Protein AF-A0A0R3WF75-F1 (afdb_monomer_lite)

Sequence (152 aa):
MFHTPTVNVIAASGMLSTHPPTPIRRVEDGRVLSPTCTRQRIESRRVKKQMMERVRRARISDKIAQLHGLALSMVGVDAEASVRTEKVEMLGFCHEVLSSLHSLLVERPDMMERLKACHRGGSVTSAVCRNITCDSPTTSRSGCRESGVYVP

Radius of gyration: 33.99 Å; chains: 1; bounding box: 72×71×68 Å

Structure (mmCIF, N/CA/C/O backbone):
data_AF-A0A0R3WF75-F1
#
_entry.id   AF-A0A0R3WF75-F1
#
loop_
_atom_site.group_PDB
_atom_site.id
_atom_site.type_symbol
_atom_site.label_atom_id
_atom_site.label_alt_id
_atom_site.label_comp_id
_atom_site.label_asym_id
_atom_site.label_entity_id
_atom_site.label_seq_id
_atom_site.pdbx_PDB_ins_code
_atom_site.Cartn_x
_atom_site.Cartn_y
_atom_site.Cartn_z
_atom_site.occupancy
_atom_site.B_iso_or_equiv
_atom_site.auth_seq_id
_atom_site.auth_comp_id
_atom_site.auth_asym_id
_atom_site.auth_atom_id
_atom_site.pdbx_PDB_model_num
ATOM 1 N N . MET A 1 1 ? 3.887 51.838 -35.778 1.00 47.31 1 MET A N 1
ATOM 2 C CA . MET A 1 1 ? 5.032 52.766 -35.700 1.00 47.31 1 MET A CA 1
ATOM 3 C C . MET A 1 1 ? 5.367 52.971 -34.237 1.00 47.31 1 MET A C 1
ATOM 5 O O . MET A 1 1 ? 4.642 53.728 -33.630 1.00 47.31 1 MET A O 1
ATOM 9 N N . PHE A 1 2 ? 6.368 52.281 -33.680 1.00 38.97 2 PHE A N 1
ATOM 10 C CA . PHE A 1 2 ? 7.096 52.671 -32.458 1.00 38.97 2 PHE A CA 1
ATOM 11 C C . PHE A 1 2 ? 8.442 51.929 -32.432 1.00 38.97 2 PHE A C 1
ATOM 13 O O . PHE A 1 2 ? 8.577 50.851 -33.007 1.00 38.97 2 PHE A O 1
ATOM 20 N N . HIS A 1 3 ? 9.437 52.605 -31.871 1.00 37.06 3 HIS A N 1
ATOM 21 C CA . HIS A 1 3 ? 10.844 52.590 -32.257 1.00 37.06 3 HIS A CA 1
ATOM 22 C C . HIS A 1 3 ? 11.686 51.449 -31.666 1.00 37.06 3 HIS A C 1
ATOM 24 O O . HIS A 1 3 ? 11.580 51.134 -30.485 1.00 37.06 3 HIS A O 1
ATOM 30 N N . THR A 1 4 ? 12.615 50.916 -32.465 1.00 47.66 4 THR A N 1
ATOM 31 C CA . THR A 1 4 ? 13.797 50.185 -31.982 1.00 47.66 4 THR A CA 1
ATOM 32 C C . THR A 1 4 ? 14.937 51.176 -31.729 1.00 47.66 4 THR A C 1
ATOM 34 O O . THR A 1 4 ? 15.243 51.957 -32.634 1.00 47.66 4 THR A O 1
ATOM 37 N N . PRO A 1 5 ? 15.607 51.166 -30.565 1.00 48.56 5 PRO A N 1
ATOM 38 C CA . PRO A 1 5 ? 16.817 51.953 -30.386 1.00 48.56 5 PRO A CA 1
ATOM 39 C C . PRO A 1 5 ? 18.012 51.245 -31.037 1.00 48.56 5 PRO A C 1
ATOM 41 O O . PRO A 1 5 ? 18.435 50.167 -30.622 1.00 48.56 5 PRO A O 1
ATOM 44 N N . THR A 1 6 ? 18.551 51.883 -32.072 1.00 45.75 6 THR A N 1
ATOM 45 C CA . THR A 1 6 ? 19.849 51.585 -32.678 1.00 45.75 6 THR A CA 1
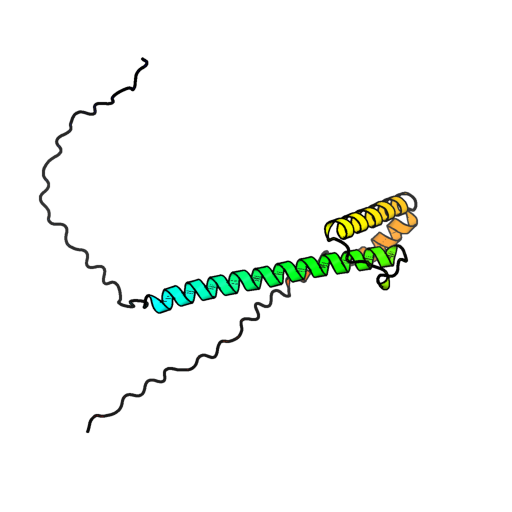ATOM 46 C C . THR A 1 6 ? 20.949 52.051 -31.728 1.00 45.75 6 THR A C 1
ATOM 48 O O . THR A 1 6 ? 21.035 53.240 -31.425 1.00 45.75 6 THR A O 1
ATOM 51 N N . VAL A 1 7 ? 21.810 51.141 -31.270 1.00 43.12 7 VAL A N 1
ATOM 52 C CA . VAL A 1 7 ? 23.030 51.510 -30.541 1.00 43.12 7 VAL A CA 1
ATOM 53 C C . VAL A 1 7 ? 24.195 51.472 -31.524 1.00 43.12 7 VAL A C 1
ATOM 55 O O . VAL A 1 7 ? 24.683 50.405 -31.887 1.00 43.12 7 VAL A O 1
ATOM 58 N N . ASN A 1 8 ? 24.623 52.654 -31.965 1.00 42.78 8 ASN A N 1
ATOM 59 C CA . ASN A 1 8 ? 25.901 52.846 -32.640 1.00 42.78 8 ASN A CA 1
ATOM 60 C C . ASN A 1 8 ? 27.009 52.890 -31.584 1.00 42.78 8 ASN A C 1
ATOM 62 O O . ASN A 1 8 ? 27.003 53.771 -30.727 1.00 42.78 8 ASN A O 1
ATOM 66 N N . VAL A 1 9 ? 27.988 51.993 -31.686 1.00 40.84 9 VAL A N 1
ATOM 67 C CA . VAL A 1 9 ? 29.268 52.134 -30.984 1.00 40.84 9 VAL A CA 1
ATOM 68 C C . VAL A 1 9 ? 30.333 52.429 -32.031 1.00 40.84 9 VAL A C 1
ATOM 70 O O . VAL A 1 9 ? 30.657 51.583 -32.862 1.00 40.84 9 VAL A O 1
ATOM 73 N N . ILE A 1 10 ? 30.840 53.661 -32.007 1.00 39.66 10 ILE A N 1
ATOM 74 C CA . ILE A 1 10 ? 31.959 54.118 -32.829 1.00 39.66 10 ILE A CA 1
ATOM 75 C C . ILE A 1 10 ? 33.260 53.950 -32.034 1.00 39.66 10 ILE A C 1
ATOM 77 O O . ILE A 1 10 ? 33.393 54.473 -30.935 1.00 39.66 10 ILE A O 1
ATOM 81 N N . ALA A 1 11 ? 34.178 53.222 -32.673 1.00 42.06 11 ALA A N 1
ATOM 82 C CA . ALA A 1 11 ? 35.642 53.268 -32.659 1.00 42.06 11 ALA A CA 1
ATOM 83 C C . ALA A 1 11 ? 36.429 53.339 -31.336 1.00 42.06 11 ALA A C 1
ATOM 85 O O . ALA A 1 11 ? 36.402 54.324 -30.607 1.00 42.06 11 ALA A O 1
ATOM 86 N N . ALA A 1 12 ? 37.363 52.395 -31.201 1.00 38.00 12 ALA A N 1
ATOM 87 C CA . ALA A 1 12 ? 38.724 52.728 -30.795 1.00 38.00 12 ALA A CA 1
ATOM 88 C C . ALA A 1 12 ? 39.708 51.841 -31.569 1.00 38.00 12 ALA A C 1
ATOM 90 O O . ALA A 1 12 ? 39.777 50.629 -31.370 1.00 38.00 12 ALA A O 1
ATOM 91 N N . SER A 1 13 ? 40.452 52.463 -32.483 1.00 50.44 13 SER A N 1
ATOM 92 C CA . SER A 1 13 ? 41.642 51.885 -33.099 1.00 50.44 13 SER A CA 1
ATOM 93 C C . SER A 1 13 ? 42.670 51.589 -32.008 1.00 50.44 13 SER A C 1
ATOM 95 O O . SER A 1 13 ? 43.203 52.506 -31.389 1.00 50.44 13 SER A O 1
ATOM 97 N N . GLY A 1 14 ? 42.945 50.308 -31.777 1.00 40.22 14 GLY A N 1
ATOM 98 C CA . GLY A 1 14 ? 43.985 49.826 -30.874 1.00 40.22 14 GLY A CA 1
ATOM 99 C C . GLY A 1 14 ? 45.003 48.997 -31.646 1.00 40.22 14 GLY A C 1
ATOM 100 O O . GLY A 1 14 ? 44.763 47.830 -31.916 1.00 40.22 14 GLY A O 1
ATOM 101 N N . MET A 1 15 ? 46.086 49.664 -32.042 1.00 44.44 15 MET A N 1
ATOM 102 C CA . MET A 1 15 ? 47.439 49.181 -32.358 1.00 44.44 15 MET A CA 1
ATOM 103 C C . MET A 1 15 ? 47.632 47.715 -32.801 1.00 44.44 15 MET A C 1
ATOM 105 O O . MET A 1 15 ? 47.474 46.771 -32.030 1.00 44.44 15 MET A O 1
ATOM 109 N N . LEU A 1 16 ? 48.142 47.564 -34.032 1.00 48.28 16 LEU A N 1
ATOM 110 C CA . LEU A 1 16 ? 48.875 46.388 -34.508 1.00 48.28 16 LEU A CA 1
ATOM 111 C C . LEU A 1 16 ? 49.921 45.947 -33.467 1.00 48.28 16 LEU A C 1
ATOM 113 O O . LEU A 1 16 ? 50.858 46.690 -33.182 1.00 48.28 16 LEU A O 1
ATOM 117 N N . SER A 1 17 ? 49.801 44.715 -32.970 1.00 43.19 17 SER A N 1
ATOM 118 C CA . SER A 1 17 ? 50.884 44.006 -32.285 1.00 43.19 17 SER A CA 1
ATOM 119 C C . SER A 1 17 ? 51.208 42.735 -33.064 1.00 43.19 17 SER A C 1
ATOM 121 O O . SER A 1 17 ? 50.478 41.745 -33.045 1.00 43.19 17 SER A O 1
ATOM 123 N N . THR A 1 18 ? 52.295 42.813 -33.824 1.00 51.34 18 THR A N 1
ATOM 124 C CA . THR A 1 18 ? 52.915 41.720 -34.572 1.00 51.34 18 THR A CA 1
ATOM 125 C C . THR A 1 18 ? 53.701 40.820 -33.623 1.00 51.34 18 THR A C 1
ATOM 127 O O . THR A 1 18 ? 54.889 41.039 -33.403 1.00 51.34 18 THR A O 1
ATOM 130 N N . HIS A 1 19 ? 53.067 39.763 -33.116 1.00 49.66 19 HIS A N 1
ATOM 131 C CA . HIS A 1 19 ? 53.777 38.576 -32.637 1.00 49.66 19 HIS A CA 1
ATOM 132 C C . HIS A 1 19 ? 53.088 37.314 -33.174 1.00 49.66 19 HIS A C 1
ATOM 134 O O . HIS A 1 19 ? 51.870 37.184 -33.034 1.00 49.66 19 HIS A O 1
ATOM 140 N N . PRO A 1 20 ? 53.824 36.382 -33.807 1.00 50.91 20 PRO A N 1
ATOM 141 C CA . PRO A 1 20 ? 53.247 35.111 -34.220 1.00 50.91 20 PRO A CA 1
ATOM 142 C C . PRO A 1 20 ? 52.846 34.315 -32.968 1.00 50.91 20 PRO A C 1
ATOM 144 O O . PRO A 1 20 ? 53.664 34.184 -32.052 1.00 50.91 20 PRO A O 1
ATOM 147 N N . PRO A 1 21 ? 51.623 33.761 -32.891 1.00 46.75 21 PRO A N 1
ATOM 148 C CA . PRO A 1 21 ? 51.285 32.844 -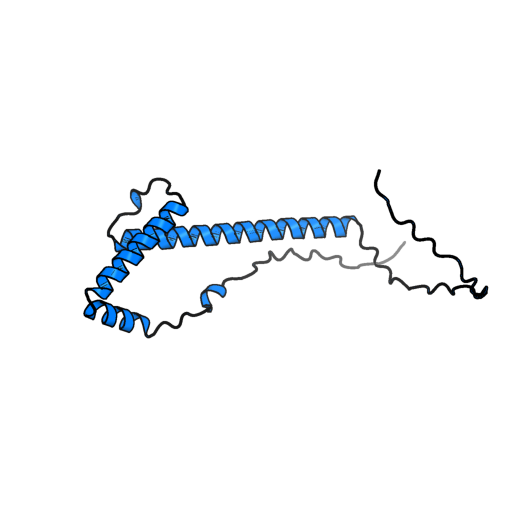31.820 1.00 46.75 21 PRO A CA 1
ATOM 149 C C . PRO A 1 21 ? 52.086 31.561 -32.029 1.00 46.75 21 PRO A C 1
ATOM 151 O O . PRO A 1 21 ? 51.887 30.823 -32.995 1.00 46.75 21 PRO A O 1
ATOM 154 N N . THR A 1 22 ? 53.015 31.300 -31.116 1.00 52.09 22 THR A N 1
ATOM 155 C CA . THR A 1 22 ? 53.687 30.012 -30.987 1.00 52.09 22 THR A CA 1
ATOM 156 C C . THR A 1 22 ? 52.606 28.933 -30.884 1.00 52.09 22 THR A C 1
ATOM 158 O O . THR A 1 22 ? 51.777 29.004 -29.970 1.00 52.09 22 THR A O 1
ATOM 161 N N . PRO A 1 23 ? 52.556 27.933 -31.781 1.00 44.06 23 PRO A N 1
ATOM 162 C CA . PRO A 1 23 ? 51.618 26.842 -31.618 1.00 44.06 23 PRO A CA 1
ATOM 163 C C . PRO A 1 23 ? 52.086 26.045 -30.406 1.00 44.06 23 PRO A C 1
ATOM 165 O O . PRO A 1 23 ? 53.072 25.308 -30.462 1.00 44.06 23 PRO A O 1
ATOM 168 N N . ILE A 1 24 ? 51.388 26.216 -29.284 1.00 46.81 24 ILE A N 1
ATOM 169 C CA . ILE A 1 24 ? 51.491 25.315 -28.144 1.00 46.81 24 ILE A CA 1
ATOM 170 C C . ILE A 1 24 ? 51.038 23.954 -28.668 1.00 46.81 24 ILE A C 1
ATOM 172 O O . ILE A 1 24 ? 49.843 23.670 -28.765 1.00 46.81 24 ILE A O 1
ATOM 176 N N . ARG A 1 25 ? 52.003 23.116 -29.056 1.00 43.78 25 ARG A N 1
ATOM 177 C CA . ARG A 1 25 ? 51.776 21.697 -29.304 1.00 43.78 25 ARG A CA 1
ATOM 178 C C . ARG A 1 25 ? 51.399 21.100 -27.958 1.00 43.78 25 ARG A C 1
ATOM 180 O O . ARG A 1 25 ? 52.260 20.704 -27.178 1.00 43.78 25 ARG A O 1
ATOM 187 N N . ARG A 1 26 ? 50.096 21.066 -27.668 1.00 44.69 26 ARG A N 1
ATOM 188 C CA . ARG A 1 26 ? 49.568 20.092 -26.722 1.00 44.69 26 ARG A CA 1
ATOM 189 C C . ARG A 1 26 ? 49.923 18.739 -27.314 1.00 44.69 26 ARG A C 1
ATOM 191 O O . ARG A 1 26 ? 49.382 18.346 -28.343 1.00 44.69 26 ARG A O 1
ATOM 198 N N . VAL A 1 27 ? 50.900 18.082 -26.703 1.00 44.44 27 VAL A N 1
ATOM 199 C CA . VAL A 1 27 ? 51.100 16.649 -26.864 1.00 44.44 27 VAL A CA 1
ATOM 200 C C . VAL A 1 27 ? 49.844 16.019 -26.272 1.00 44.44 27 VAL A C 1
ATOM 202 O O . VAL A 1 27 ? 49.742 15.806 -25.067 1.00 44.44 27 VAL A O 1
ATOM 205 N N . GLU A 1 28 ? 48.824 15.853 -27.112 1.00 46.09 28 GLU A N 1
ATOM 206 C CA . GLU A 1 28 ? 47.733 14.936 -26.833 1.00 46.09 28 GLU A CA 1
ATOM 207 C C . GLU A 1 28 ? 48.348 13.546 -26.889 1.00 46.09 28 GLU A C 1
ATOM 209 O O . GLU A 1 28 ? 48.611 12.998 -27.960 1.00 46.09 28 GLU A O 1
ATOM 214 N N . ASP A 1 29 ? 48.672 13.040 -25.703 1.00 48.31 29 ASP A N 1
ATOM 215 C CA . ASP A 1 29 ? 49.116 11.678 -25.483 1.00 48.31 29 ASP A CA 1
ATOM 216 C C . ASP A 1 29 ? 48.087 10.737 -26.124 1.00 48.31 29 ASP A C 1
ATOM 218 O O . ASP A 1 29 ? 46.919 10.644 -25.723 1.00 48.31 29 ASP A O 1
ATOM 222 N N . GLY A 1 30 ? 48.512 10.160 -27.245 1.00 54.97 30 GLY A N 1
ATOM 223 C CA . GLY A 1 30 ? 47.675 9.504 -28.225 1.00 54.97 30 GLY A CA 1
ATOM 224 C C . GLY A 1 30 ? 47.077 8.227 -27.668 1.00 54.97 30 GLY A C 1
ATOM 225 O O . GLY A 1 30 ? 47.635 7.142 -27.798 1.00 54.97 30 GLY A O 1
ATOM 226 N N . ARG A 1 31 ? 45.860 8.330 -27.144 1.00 52.94 31 ARG A N 1
ATOM 227 C CA . ARG A 1 31 ? 44.926 7.209 -27.133 1.00 52.94 31 ARG A CA 1
ATOM 228 C C . ARG A 1 31 ? 43.641 7.669 -27.797 1.00 52.94 31 ARG A C 1
ATOM 230 O O . ARG A 1 31 ? 42.674 8.028 -27.131 1.00 52.94 31 ARG A O 1
ATOM 237 N N . VAL A 1 32 ? 43.652 7.665 -29.132 1.00 56.19 32 VAL A N 1
ATOM 238 C CA . VAL A 1 32 ? 42.447 7.807 -29.956 1.00 56.19 32 VAL A CA 1
ATOM 239 C C . VAL A 1 32 ? 41.516 6.659 -29.571 1.00 56.19 32 VAL A C 1
ATOM 241 O O . VAL A 1 32 ? 41.642 5.532 -30.046 1.00 56.19 32 VAL A O 1
ATOM 244 N N . LEU A 1 33 ? 40.624 6.911 -28.614 1.00 58.38 33 LEU A N 1
ATOM 245 C CA . LEU A 1 33 ? 39.568 5.979 -28.259 1.00 58.38 33 LEU A CA 1
ATOM 246 C C . LEU A 1 33 ? 38.707 5.825 -29.510 1.00 58.38 33 LEU A C 1
ATOM 248 O O . LEU A 1 33 ? 38.021 6.766 -29.904 1.00 58.38 33 LEU A O 1
ATOM 252 N N . SER A 1 34 ? 38.782 4.652 -30.145 1.00 60.12 34 SER A N 1
ATOM 253 C CA . SER A 1 34 ? 37.982 4.327 -31.324 1.00 60.12 34 SER A CA 1
ATOM 254 C C . SER A 1 34 ? 36.526 4.788 -31.127 1.00 60.12 34 SER A C 1
ATOM 256 O O . SER A 1 34 ? 35.946 4.502 -30.070 1.00 60.12 34 SER A O 1
ATOM 258 N N . PRO A 1 35 ? 35.888 5.430 -32.125 1.00 61.78 35 PRO A N 1
ATOM 259 C CA . PRO A 1 35 ? 34.471 5.797 -32.074 1.00 61.78 35 PRO A CA 1
ATOM 260 C C . PRO A 1 35 ? 33.559 4.624 -31.677 1.00 61.78 35 PRO A C 1
ATOM 262 O O . PRO A 1 35 ? 32.531 4.815 -31.020 1.00 61.78 35 PRO A O 1
ATOM 265 N N . THR A 1 36 ? 33.966 3.392 -32.006 1.00 62.91 36 THR A N 1
ATOM 266 C CA . THR A 1 36 ? 33.257 2.163 -31.626 1.00 62.91 36 THR A CA 1
ATOM 267 C C . THR A 1 36 ? 33.297 1.901 -30.116 1.00 62.91 36 THR A C 1
ATOM 269 O O . THR A 1 36 ? 32.276 1.526 -29.540 1.00 62.91 36 THR A O 1
ATOM 272 N N . CYS A 1 37 ? 34.415 2.199 -29.445 1.00 72.62 37 CYS A N 1
ATOM 273 C CA . CYS A 1 37 ? 34.569 2.094 -27.990 1.00 72.62 37 CYS A CA 1
ATOM 274 C C . CYS A 1 37 ? 33.684 3.117 -27.258 1.00 72.62 37 CYS A C 1
ATOM 276 O O . CYS A 1 37 ? 33.046 2.798 -26.252 1.00 72.62 37 CYS A O 1
ATOM 278 N N . THR A 1 38 ? 33.566 4.336 -27.791 1.00 82.81 38 THR A N 1
ATOM 279 C CA . THR A 1 38 ? 32.706 5.380 -27.212 1.00 82.81 38 THR A CA 1
ATOM 280 C C . THR A 1 38 ? 31.222 5.047 -27.373 1.00 82.81 38 THR A C 1
ATOM 282 O O . THR A 1 38 ? 30.473 5.110 -26.396 1.00 82.81 38 THR A O 1
ATOM 285 N N . ARG A 1 39 ? 30.791 4.613 -28.566 1.00 89.00 39 ARG A N 1
ATOM 286 C CA . ARG A 1 39 ? 29.398 4.206 -28.818 1.00 89.00 39 ARG A CA 1
ATOM 287 C C . ARG A 1 39 ? 28.982 3.025 -27.940 1.00 89.00 39 ARG A C 1
ATOM 289 O O . ARG A 1 39 ? 27.911 3.065 -27.338 1.00 89.00 39 ARG A O 1
ATOM 296 N N . GLN A 1 40 ? 29.848 2.020 -27.799 1.00 90.75 40 GLN A N 1
ATOM 297 C CA . GLN A 1 40 ? 29.596 0.869 -26.931 1.00 90.75 40 GLN A CA 1
ATOM 298 C C . GLN A 1 40 ? 29.463 1.286 -25.459 1.00 90.75 40 GLN A C 1
ATOM 300 O O . GLN A 1 40 ? 28.551 0.838 -24.772 1.00 90.75 40 GLN A O 1
ATOM 305 N N . ARG A 1 41 ? 30.312 2.201 -24.968 1.00 90.25 41 ARG A N 1
ATOM 306 C CA . ARG A 1 41 ? 30.207 2.731 -23.596 1.00 90.25 41 ARG A CA 1
ATOM 307 C C . ARG A 1 41 ? 28.895 3.477 -23.353 1.00 90.25 41 ARG A C 1
ATOM 309 O O . ARG A 1 41 ? 28.321 3.339 -22.272 1.00 90.25 41 ARG A O 1
ATOM 316 N N . ILE A 1 42 ? 28.430 4.264 -24.322 1.00 93.06 42 ILE A N 1
ATOM 317 C CA . ILE A 1 42 ? 27.157 4.993 -24.224 1.00 93.06 42 ILE A CA 1
ATOM 318 C C . ILE A 1 42 ? 25.985 4.008 -24.153 1.00 93.06 42 ILE A C 1
ATOM 320 O O . ILE A 1 42 ? 25.145 4.134 -23.260 1.00 93.06 42 ILE A O 1
ATOM 324 N N . GLU A 1 43 ? 25.961 2.995 -25.020 1.00 94.56 43 GLU A N 1
ATOM 325 C CA . GLU A 1 43 ? 24.886 1.999 -25.021 1.00 94.56 43 GLU A CA 1
ATOM 326 C C . GLU A 1 43 ? 24.894 1.156 -23.738 1.00 94.56 43 GLU A C 1
ATOM 328 O O . GLU A 1 43 ? 23.863 1.009 -23.085 1.00 94.56 43 GLU A O 1
ATOM 333 N N . SER A 1 44 ? 26.068 0.721 -23.267 1.00 93.06 44 SER A N 1
ATOM 334 C CA . SER A 1 44 ? 26.191 0.012 -21.986 1.00 93.06 44 SER A CA 1
ATOM 335 C C . SER A 1 44 ? 25.677 0.843 -20.805 1.00 93.06 44 SER A C 1
ATOM 337 O O . SER A 1 44 ? 25.006 0.319 -19.912 1.00 93.06 44 SER A O 1
ATOM 339 N N . ARG A 1 45 ? 25.936 2.159 -20.794 1.00 95.31 45 ARG A N 1
ATOM 340 C CA . ARG A 1 45 ? 25.383 3.069 -19.775 1.00 95.31 45 ARG A CA 1
ATOM 341 C C . ARG A 1 45 ? 23.862 3.170 -19.876 1.00 95.31 45 ARG A C 1
ATOM 343 O O . ARG A 1 45 ? 23.192 3.156 -18.842 1.00 95.31 45 ARG A O 1
ATOM 350 N N . ARG A 1 46 ? 23.314 3.250 -21.092 1.00 96.56 46 ARG A N 1
ATOM 351 C CA . ARG A 1 46 ? 21.866 3.299 -21.334 1.00 96.56 46 ARG A CA 1
ATOM 352 C C . ARG A 1 46 ? 21.177 2.035 -20.824 1.00 96.56 46 ARG A C 1
ATOM 354 O O . ARG A 1 46 ? 20.217 2.145 -20.061 1.00 96.56 46 ARG A O 1
ATOM 361 N N . VAL A 1 47 ? 21.695 0.860 -21.179 1.00 96.56 47 VAL A N 1
ATOM 362 C CA . VAL A 1 47 ? 21.162 -0.438 -20.741 1.00 96.56 47 VAL A CA 1
ATOM 363 C C . VAL A 1 47 ? 21.222 -0.562 -19.219 1.00 96.56 47 VAL A C 1
ATOM 365 O O . VAL A 1 47 ? 20.210 -0.878 -18.592 1.00 96.56 47 VAL A O 1
ATOM 368 N N . LYS A 1 48 ? 22.361 -0.222 -18.594 1.00 96.19 48 LYS A N 1
ATOM 369 C CA . LYS A 1 48 ? 22.489 -0.231 -17.127 1.00 96.19 48 LYS A CA 1
ATOM 370 C C . LYS A 1 48 ? 21.464 0.694 -16.469 1.00 96.19 48 LYS A C 1
ATOM 372 O O . LYS A 1 48 ? 20.809 0.287 -15.515 1.00 96.19 48 LYS A O 1
ATOM 377 N N . LYS A 1 49 ? 21.274 1.910 -16.991 1.00 96.62 49 LYS A N 1
ATOM 378 C CA . LYS A 1 49 ? 20.282 2.862 -16.466 1.00 96.62 49 LYS A CA 1
ATOM 379 C C . LYS A 1 49 ? 18.860 2.299 -16.538 1.00 96.62 49 LYS A C 1
ATOM 381 O O . LYS A 1 49 ? 18.120 2.397 -15.565 1.00 96.62 49 LYS A O 1
ATOM 386 N N . GLN A 1 50 ? 18.487 1.685 -17.661 1.00 98.06 50 GLN A N 1
ATOM 387 C CA . GLN A 1 50 ? 17.172 1.060 -17.816 1.00 98.06 50 GLN A CA 1
ATOM 388 C C . GLN A 1 50 ? 16.978 -0.123 -16.865 1.00 98.06 50 GLN A C 1
ATOM 390 O O . GLN A 1 50 ? 15.927 -0.226 -16.241 1.00 98.06 50 GLN A O 1
ATOM 395 N N . MET A 1 51 ? 17.983 -0.991 -16.721 1.00 97.88 51 MET A N 1
ATOM 396 C CA . MET A 1 51 ? 17.929 -2.129 -15.799 1.00 97.88 51 MET A CA 1
ATOM 397 C C . MET A 1 51 ? 17.753 -1.668 -14.351 1.00 97.88 51 MET A C 1
ATOM 399 O O . MET A 1 51 ? 16.847 -2.134 -13.664 1.00 97.88 51 MET A O 1
ATOM 403 N N . MET A 1 52 ? 18.557 -0.695 -13.914 1.00 97.38 52 MET A N 1
ATOM 404 C CA . MET A 1 52 ? 18.439 -0.109 -12.577 1.00 97.38 52 MET A CA 1
ATOM 405 C C . MET A 1 52 ? 17.042 0.465 -12.331 1.00 97.38 52 MET A C 1
ATOM 407 O O . MET A 1 52 ? 16.472 0.273 -11.260 1.00 97.38 52 MET A O 1
ATOM 411 N N . GLU A 1 53 ? 16.455 1.118 -13.334 1.00 98.19 53 GLU A N 1
ATOM 412 C CA . GLU A 1 53 ? 15.103 1.660 -13.227 1.00 98.19 53 GLU A CA 1
ATOM 413 C C . GLU A 1 53 ? 14.028 0.565 -13.175 1.00 98.19 53 GLU A C 1
ATOM 415 O O . GLU A 1 53 ? 13.079 0.679 -12.400 1.00 98.19 53 GLU A O 1
ATOM 420 N N . ARG A 1 54 ? 14.178 -0.526 -13.938 1.00 98.25 54 ARG A N 1
ATOM 421 C CA . ARG A 1 54 ? 13.278 -1.689 -13.845 1.00 98.25 54 ARG A CA 1
ATOM 422 C C . ARG A 1 54 ? 13.322 -2.305 -12.449 1.00 98.25 54 ARG A C 1
ATOM 424 O O . ARG A 1 54 ? 12.269 -2.512 -11.854 1.00 98.25 54 ARG A O 1
ATOM 431 N N . VAL A 1 55 ? 14.521 -2.518 -11.902 1.00 98.12 55 VAL A N 1
ATOM 432 C CA . VAL A 1 55 ? 14.707 -3.050 -10.542 1.00 98.12 55 VAL A CA 1
ATOM 433 C C . VAL A 1 55 ? 14.085 -2.120 -9.503 1.00 98.12 55 VAL A C 1
ATOM 435 O O . VAL A 1 55 ? 13.366 -2.578 -8.619 1.00 98.12 55 VAL A O 1
ATOM 438 N N . ARG A 1 56 ? 14.300 -0.804 -9.622 1.00 98.38 56 ARG A N 1
ATOM 439 C CA . ARG A 1 56 ? 13.683 0.181 -8.725 1.00 98.38 56 ARG A CA 1
ATOM 440 C C . ARG A 1 56 ? 12.154 0.093 -8.761 1.00 98.38 56 ARG A C 1
ATOM 442 O O . ARG A 1 56 ? 11.521 0.067 -7.708 1.00 98.38 56 ARG A O 1
ATOM 449 N N . ARG A 1 57 ? 11.558 0.022 -9.956 1.00 98.06 57 ARG A N 1
ATOM 450 C CA . ARG A 1 57 ? 10.100 -0.091 -10.139 1.00 98.06 57 ARG A CA 1
ATOM 451 C C . ARG A 1 57 ? 9.535 -1.398 -9.586 1.00 98.06 57 ARG A C 1
ATOM 453 O O . ARG A 1 57 ? 8.465 -1.359 -8.978 1.00 98.06 57 ARG A O 1
ATOM 460 N N . ALA A 1 58 ? 10.236 -2.516 -9.769 1.00 97.25 58 ALA A N 1
ATOM 461 C CA . ALA A 1 58 ? 9.854 -3.803 -9.190 1.00 97.25 58 ALA A CA 1
ATOM 462 C C . ALA A 1 58 ? 9.823 -3.710 -7.658 1.00 97.25 58 ALA A C 1
ATOM 464 O O . ALA A 1 58 ? 8.760 -3.862 -7.070 1.00 97.25 58 ALA A O 1
ATOM 465 N N . ARG A 1 59 ? 10.922 -3.257 -7.037 1.00 97.38 59 ARG A N 1
ATOM 466 C CA . ARG A 1 59 ? 11.022 -3.096 -5.573 1.00 97.38 59 ARG A CA 1
ATOM 467 C C . ARG A 1 59 ? 9.912 -2.222 -4.980 1.00 97.38 59 ARG A C 1
ATOM 469 O O . ARG A 1 59 ? 9.387 -2.535 -3.917 1.00 97.38 59 ARG A O 1
ATOM 476 N N . ILE A 1 60 ? 9.550 -1.124 -5.646 1.00 97.62 60 ILE A N 1
ATOM 477 C CA . ILE A 1 60 ? 8.435 -0.268 -5.203 1.00 97.62 60 ILE A CA 1
ATOM 478 C C . ILE A 1 60 ? 7.106 -1.018 -5.281 1.00 97.62 60 ILE A C 1
ATOM 480 O O . ILE A 1 60 ? 6.306 -0.941 -4.355 1.00 97.62 60 ILE A O 1
ATOM 484 N N . SER A 1 61 ? 6.872 -1.741 -6.375 1.00 96.25 61 SER A N 1
ATOM 485 C CA . SER A 1 61 ? 5.646 -2.523 -6.562 1.00 96.25 61 SER A CA 1
ATOM 486 C C . SER A 1 61 ? 5.516 -3.604 -5.490 1.00 96.25 61 SER A C 1
ATOM 488 O O . SER A 1 61 ? 4.459 -3.716 -4.878 1.00 96.25 61 SER A O 1
ATOM 490 N N . ASP A 1 62 ? 6.609 -4.308 -5.192 1.00 96.25 62 ASP A N 1
ATOM 491 C CA . ASP A 1 62 ? 6.652 -5.343 -4.158 1.00 96.25 62 ASP A CA 1
ATOM 492 C C . ASP A 1 62 ? 6.330 -4.768 -2.776 1.00 96.25 62 ASP A C 1
ATOM 494 O O . ASP A 1 62 ? 5.611 -5.384 -1.993 1.00 96.25 62 ASP A O 1
ATOM 498 N N . LYS A 1 63 ? 6.827 -3.562 -2.466 1.00 97.38 63 LYS A N 1
ATOM 499 C CA . LYS A 1 63 ? 6.530 -2.893 -1.193 1.00 97.38 63 LYS A CA 1
ATOM 500 C C . LYS A 1 63 ? 5.081 -2.439 -1.075 1.00 97.38 63 LYS A C 1
ATOM 502 O O . LYS A 1 63 ? 4.515 -2.577 0.005 1.00 97.38 63 LYS A O 1
ATOM 507 N N . ILE A 1 64 ? 4.474 -1.962 -2.162 1.00 96.69 64 ILE A N 1
ATOM 508 C CA . ILE A 1 64 ? 3.039 -1.641 -2.187 1.00 96.69 64 ILE A CA 1
ATOM 509 C C . ILE A 1 64 ? 2.212 -2.914 -1.952 1.00 96.69 64 ILE A C 1
ATOM 511 O O . ILE A 1 64 ? 1.297 -2.900 -1.134 1.00 96.69 64 ILE A O 1
ATOM 515 N N . ALA A 1 65 ? 2.576 -4.030 -2.592 1.00 93.88 65 ALA A N 1
ATOM 516 C CA . ALA A 1 65 ? 1.904 -5.315 -2.399 1.00 93.88 65 ALA A CA 1
ATOM 517 C C . ALA A 1 65 ? 2.039 -5.862 -0.973 1.00 93.88 65 ALA A C 1
ATOM 519 O O . ALA A 1 65 ? 1.042 -6.268 -0.383 1.00 93.88 65 ALA A O 1
ATOM 520 N N . GLN A 1 66 ? 3.240 -5.813 -0.390 1.00 95.31 66 GLN A N 1
ATOM 521 C CA . GLN A 1 66 ? 3.473 -6.220 1.002 1.00 95.31 66 GLN A CA 1
ATOM 522 C C . GLN A 1 66 ? 2.650 -5.385 1.989 1.00 95.31 66 GLN A C 1
ATOM 524 O O . GLN A 1 66 ? 2.067 -5.940 2.916 1.00 95.31 66 GLN A O 1
ATOM 529 N N . LEU A 1 67 ? 2.590 -4.064 1.788 1.00 96.50 67 LEU A N 1
ATOM 530 C CA . LEU A 1 67 ? 1.819 -3.170 2.652 1.00 96.50 67 LEU A CA 1
ATOM 531 C C . LEU A 1 67 ? 0.317 -3.466 2.567 1.00 96.50 67 LEU A C 1
ATOM 533 O O . LEU A 1 67 ? -0.344 -3.566 3.595 1.00 96.50 67 LEU A O 1
ATOM 537 N N . HIS A 1 68 ? -0.198 -3.665 1.354 1.00 95.06 68 HIS A N 1
ATOM 538 C CA . HIS A 1 68 ? -1.597 -4.018 1.137 1.00 95.06 68 HIS A CA 1
ATOM 539 C C . HIS A 1 68 ? -1.959 -5.372 1.753 1.00 95.06 68 HIS A C 1
ATOM 541 O O . HIS A 1 68 ? -2.965 -5.475 2.446 1.00 95.06 68 HIS A O 1
ATOM 547 N N . GLY A 1 69 ? -1.115 -6.394 1.573 1.00 93.50 69 GLY A N 1
ATOM 548 C CA . GLY A 1 69 ? -1.317 -7.703 2.198 1.00 93.50 69 GLY A CA 1
ATOM 549 C C . GLY A 1 69 ? -1.340 -7.629 3.728 1.00 93.50 69 GLY A C 1
ATOM 550 O O . GLY A 1 69 ? -2.183 -8.261 4.361 1.00 93.50 69 GLY A O 1
ATOM 551 N N . LEU A 1 70 ? -0.474 -6.803 4.327 1.00 95.44 70 LEU A N 1
ATOM 552 C CA . LEU A 1 70 ? -0.513 -6.536 5.766 1.00 95.44 70 LEU A CA 1
ATOM 553 C C . LEU A 1 70 ? -1.829 -5.863 6.176 1.00 95.44 70 LEU A C 1
ATOM 555 O O . LEU A 1 70 ? -2.446 -6.292 7.145 1.00 95.44 70 LEU A O 1
ATOM 559 N N . ALA A 1 71 ? -2.271 -4.844 5.437 1.00 95.75 71 ALA A N 1
ATOM 560 C CA . ALA A 1 71 ? -3.523 -4.150 5.719 1.00 95.75 71 ALA A CA 1
ATOM 561 C C . ALA A 1 71 ? -4.733 -5.098 5.646 1.00 95.75 71 ALA A C 1
ATOM 563 O O . ALA A 1 71 ? -5.563 -5.079 6.550 1.00 95.75 71 ALA A O 1
ATOM 564 N N . LEU A 1 72 ? -4.801 -5.969 4.629 1.00 94.38 72 LEU A N 1
ATOM 565 C CA . LEU A 1 72 ? -5.845 -6.995 4.503 1.00 94.38 72 LEU A CA 1
ATOM 566 C C . LEU A 1 72 ? -5.840 -7.942 5.708 1.00 94.38 72 LEU A C 1
ATOM 568 O O . LEU A 1 72 ? -6.878 -8.163 6.330 1.00 94.38 72 LEU A O 1
ATOM 572 N N . SER A 1 73 ? -4.658 -8.426 6.099 1.00 93.81 73 SER A N 1
ATOM 573 C CA . SER A 1 73 ? -4.500 -9.288 7.273 1.00 93.81 73 SER A CA 1
ATOM 574 C C . SER A 1 73 ? -4.936 -8.599 8.572 1.00 93.81 73 SER A C 1
ATOM 576 O O . SER A 1 73 ? -5.578 -9.234 9.405 1.00 93.81 73 SER A O 1
ATOM 578 N N . MET A 1 74 ? -4.648 -7.303 8.740 1.00 94.56 74 MET A N 1
ATOM 579 C CA . MET A 1 74 ? -5.044 -6.535 9.927 1.00 94.56 74 MET A CA 1
ATOM 580 C C . MET A 1 74 ? -6.562 -6.427 10.095 1.00 94.56 74 MET A C 1
ATOM 582 O O . MET A 1 74 ? -7.038 -6.398 11.227 1.00 94.56 74 MET A O 1
ATOM 586 N N . VAL A 1 75 ? -7.313 -6.371 8.992 1.00 93.75 75 VAL A N 1
ATOM 587 C CA . VAL A 1 75 ? -8.784 -6.321 9.020 1.00 93.75 75 VAL A CA 1
ATOM 588 C C . VAL A 1 75 ? -9.442 -7.694 8.852 1.00 93.75 75 VAL A C 1
ATOM 590 O O . VAL A 1 75 ? -10.665 -7.779 8.789 1.00 93.75 75 VAL A O 1
ATOM 593 N N . GLY A 1 76 ? -8.651 -8.770 8.795 1.00 91.25 76 GLY A N 1
ATOM 594 C CA . GLY A 1 76 ? -9.151 -10.140 8.679 1.00 91.25 76 GLY A CA 1
ATOM 595 C C . GLY A 1 76 ? -9.733 -10.490 7.306 1.00 91.25 76 GLY A C 1
ATOM 596 O O . GLY A 1 76 ? -10.635 -11.318 7.232 1.00 91.25 76 GLY A O 1
ATOM 597 N N . VAL A 1 77 ? -9.250 -9.861 6.229 1.00 87.81 77 VAL A N 1
ATOM 598 C CA . VAL A 1 77 ? -9.658 -10.161 4.847 1.00 87.81 77 VAL A CA 1
ATOM 599 C C . VAL A 1 77 ? -8.610 -11.050 4.174 1.00 87.81 77 VAL A C 1
ATOM 601 O O . VAL A 1 77 ? -7.420 -10.731 4.183 1.00 87.81 77 VAL A O 1
ATOM 604 N N . ASP A 1 78 ? -9.053 -12.142 3.546 1.00 79.31 78 ASP A N 1
ATOM 605 C CA . ASP A 1 78 ? -8.173 -13.048 2.804 1.00 79.31 78 ASP A CA 1
ATOM 606 C C . ASP A 1 78 ? -7.752 -12.463 1.447 1.00 79.31 78 ASP A C 1
ATOM 608 O O . ASP A 1 78 ? -8.572 -12.037 0.630 1.00 79.31 78 ASP A O 1
ATOM 612 N N . ALA A 1 79 ? -6.444 -12.494 1.178 1.00 69.69 79 ALA A N 1
ATOM 613 C CA . ALA A 1 79 ? -5.848 -11.962 -0.051 1.00 69.69 79 ALA A CA 1
ATOM 614 C C . ALA A 1 79 ? -6.180 -12.782 -1.315 1.00 69.69 79 ALA A C 1
ATOM 616 O O . ALA A 1 79 ? -6.055 -12.265 -2.429 1.00 69.69 79 ALA A O 1
ATOM 617 N N . GLU A 1 80 ? -6.638 -14.027 -1.144 1.00 63.47 80 GLU A N 1
ATOM 618 C CA . GLU A 1 80 ? -6.988 -14.970 -2.220 1.00 63.47 80 GLU A CA 1
ATOM 619 C C . GLU A 1 80 ? -8.187 -14.502 -3.065 1.00 63.47 80 GLU A C 1
ATOM 621 O O . GLU A 1 80 ? -8.358 -14.939 -4.201 1.00 63.47 80 GLU A O 1
ATOM 626 N N . ALA A 1 81 ? -8.992 -13.565 -2.554 1.00 56.72 81 ALA A N 1
ATOM 627 C CA . ALA A 1 81 ? -10.109 -12.970 -3.288 1.00 56.72 81 ALA A CA 1
ATOM 628 C C . ALA A 1 81 ? -9.739 -11.678 -4.043 1.00 56.72 81 ALA A C 1
ATOM 630 O O . ALA A 1 81 ? -10.607 -11.070 -4.675 1.00 56.72 81 ALA A O 1
ATOM 631 N N . SER A 1 82 ? -8.482 -11.218 -3.979 1.00 58.59 82 SER A N 1
ATOM 632 C CA . SER A 1 82 ? -8.121 -9.926 -4.569 1.00 58.59 82 SER A CA 1
ATOM 633 C C . SER A 1 82 ? -8.056 -10.007 -6.098 1.00 58.59 82 SER A C 1
ATOM 635 O O . SER A 1 82 ? -7.090 -10.457 -6.715 1.00 58.59 82 SER A O 1
ATOM 637 N N . VAL A 1 83 ? -9.126 -9.527 -6.735 1.00 65.25 83 VAL A N 1
ATOM 638 C CA . VAL A 1 83 ? -9.112 -9.067 -8.129 1.00 65.25 83 VAL A CA 1
ATOM 639 C C . VAL A 1 83 ? -7.907 -8.147 -8.323 1.00 65.25 83 VAL A C 1
ATOM 641 O O . VAL A 1 83 ? -7.527 -7.431 -7.399 1.00 65.25 83 VAL A O 1
ATOM 644 N N . ARG A 1 84 ? -7.319 -8.142 -9.528 1.00 78.50 84 ARG A N 1
ATOM 645 C CA . ARG A 1 84 ? -6.231 -7.236 -9.932 1.00 78.50 84 ARG A CA 1
ATOM 646 C C . ARG A 1 84 ? -6.512 -5.800 -9.455 1.00 78.50 84 ARG A C 1
ATOM 648 O O . ARG A 1 84 ? -7.226 -5.067 -10.129 1.00 78.50 84 ARG A O 1
ATOM 655 N N . THR A 1 85 ? -5.942 -5.437 -8.307 1.00 83.19 85 THR A N 1
ATOM 656 C CA . THR A 1 85 ? -6.181 -4.163 -7.619 1.00 83.19 85 THR A CA 1
ATOM 657 C C . THR A 1 85 ? -5.181 -3.135 -8.126 1.00 83.19 85 THR A C 1
ATOM 659 O O . THR A 1 85 ? -3.998 -3.447 -8.321 1.00 83.19 85 THR A O 1
ATOM 662 N N . GLU A 1 86 ? -5.623 -1.906 -8.369 1.00 94.00 86 GLU A N 1
ATOM 663 C CA . GLU A 1 86 ? -4.711 -0.855 -8.797 1.00 94.00 86 GLU A CA 1
ATOM 664 C C . GLU A 1 86 ? -3.850 -0.360 -7.629 1.00 94.00 86 GLU A C 1
ATOM 666 O O . GLU A 1 86 ? -4.280 -0.301 -6.481 1.00 94.00 86 GLU A O 1
ATOM 671 N N . LYS A 1 87 ? -2.613 0.074 -7.909 1.00 94.25 87 LYS A N 1
ATOM 672 C CA . LYS A 1 87 ? -1.700 0.570 -6.859 1.00 94.25 87 LYS A CA 1
ATOM 673 C C . LYS A 1 87 ? -2.285 1.733 -6.056 1.00 94.25 87 LYS A C 1
ATOM 675 O O . LYS A 1 87 ? -1.937 1.890 -4.891 1.00 94.25 87 LYS A O 1
ATOM 680 N N . VAL A 1 88 ? -3.114 2.562 -6.690 1.00 96.25 88 VAL A N 1
ATOM 681 C CA . VAL A 1 88 ? -3.779 3.690 -6.031 1.00 96.25 88 VAL A CA 1
ATOM 682 C C . VAL A 1 88 ? -4.821 3.206 -5.026 1.00 96.25 88 VAL A C 1
ATOM 684 O O . VAL A 1 88 ? -4.832 3.689 -3.900 1.00 96.25 88 VAL A O 1
ATOM 687 N N . GLU A 1 89 ? -5.610 2.196 -5.388 1.00 94.69 89 GLU A N 1
ATOM 688 C CA . GLU A 1 89 ? -6.606 1.572 -4.513 1.00 94.69 89 GLU A CA 1
ATOM 689 C C . GLU A 1 89 ? -5.924 0.863 -3.343 1.00 94.69 89 GLU A C 1
ATOM 691 O O . GLU A 1 89 ? -6.305 1.067 -2.196 1.00 94.69 89 GLU A O 1
ATOM 696 N N . MET A 1 90 ? -4.843 0.121 -3.611 1.00 95.62 90 MET A N 1
ATOM 697 C CA . MET A 1 90 ? -4.049 -0.534 -2.569 1.00 95.62 90 MET A CA 1
ATOM 698 C C . MET A 1 90 ? -3.549 0.470 -1.526 1.00 95.62 90 MET A C 1
ATOM 700 O O . MET A 1 90 ? -3.655 0.227 -0.326 1.00 95.62 90 MET A O 1
ATOM 704 N N . LEU A 1 91 ? -2.999 1.604 -1.974 1.00 97.81 91 LEU A N 1
ATOM 705 C CA . LEU A 1 91 ? -2.509 2.657 -1.083 1.00 97.81 91 LEU A CA 1
ATOM 706 C C . LEU A 1 91 ? -3.649 3.367 -0.343 1.00 97.81 91 LEU A C 1
ATOM 708 O O . LEU A 1 91 ? -3.486 3.671 0.838 1.00 97.81 91 LEU A O 1
ATOM 712 N N . GLY A 1 92 ? -4.785 3.598 -1.008 1.00 97.31 92 GLY A N 1
ATOM 713 C CA . GLY A 1 92 ? -5.994 4.146 -0.391 1.00 97.31 92 GLY A CA 1
ATOM 714 C C . GLY A 1 92 ? -6.497 3.260 0.746 1.00 97.31 92 GLY A C 1
ATOM 715 O O . GLY A 1 92 ? -6.627 3.725 1.875 1.00 97.31 92 GLY A O 1
ATOM 716 N N . PHE A 1 93 ? -6.631 1.960 0.489 1.00 95.62 93 PHE A N 1
ATOM 717 C CA . PHE A 1 93 ? -7.019 0.978 1.496 1.00 95.62 93 PHE A CA 1
ATOM 718 C C . PHE A 1 93 ? -6.044 0.941 2.681 1.00 95.62 93 PHE A C 1
ATOM 720 O O . PHE A 1 93 ? -6.454 0.968 3.840 1.00 95.62 93 PHE A O 1
ATOM 727 N N . CYS A 1 94 ? -4.732 0.956 2.417 1.00 97.44 94 CYS A N 1
ATOM 728 C CA . CYS A 1 94 ? -3.729 1.020 3.484 1.00 97.44 94 CYS A CA 1
ATOM 729 C C . CYS A 1 94 ? -3.898 2.273 4.354 1.00 97.44 94 CYS A C 1
ATOM 731 O O . CYS A 1 94 ? -3.766 2.203 5.576 1.00 97.44 94 CYS A O 1
ATOM 733 N N . HIS A 1 95 ? -4.182 3.419 3.734 1.00 98.25 95 HIS A N 1
ATOM 734 C CA . HIS A 1 95 ? -4.419 4.666 4.450 1.00 98.25 95 HIS A CA 1
ATOM 735 C C . HIS A 1 95 ? -5.684 4.594 5.316 1.00 98.25 95 HIS A C 1
ATOM 737 O O . HIS A 1 95 ? -5.651 5.033 6.465 1.00 98.25 95 HIS A O 1
ATOM 743 N N . GLU A 1 96 ? -6.771 4.013 4.808 1.00 98.00 96 GLU A N 1
ATOM 744 C CA . GLU A 1 96 ? -8.011 3.810 5.565 1.00 98.00 96 GLU A CA 1
ATOM 745 C C . GLU A 1 96 ? -7.777 2.928 6.794 1.00 98.00 96 GLU A C 1
ATOM 747 O O . GLU A 1 96 ? -8.069 3.353 7.910 1.00 98.00 96 GLU A O 1
ATOM 752 N N . VAL A 1 97 ? -7.146 1.760 6.623 1.00 97.75 97 VAL A N 1
ATOM 753 C CA . VAL A 1 97 ? -6.844 0.834 7.728 1.00 97.75 97 VAL A CA 1
ATOM 754 C C . VAL A 1 97 ? -5.978 1.496 8.802 1.00 97.75 97 VAL A C 1
ATOM 756 O O . VAL A 1 97 ? -6.276 1.386 9.992 1.00 97.75 97 VAL A O 1
ATOM 759 N N . LEU A 1 98 ? -4.919 2.212 8.407 1.00 97.69 98 LEU A N 1
ATOM 760 C CA . LEU A 1 98 ? -4.053 2.923 9.352 1.00 97.69 98 LEU A CA 1
ATOM 761 C C . LEU A 1 98 ? -4.790 4.059 10.073 1.00 97.69 98 LEU A C 1
ATOM 763 O O . LEU A 1 98 ? -4.575 4.258 11.268 1.00 97.69 98 LEU A O 1
ATOM 767 N N . SER A 1 99 ? -5.670 4.778 9.375 1.00 98.00 99 SER A N 1
ATOM 768 C CA . SER A 1 99 ? -6.478 5.850 9.966 1.00 98.00 99 SER A CA 1
ATOM 769 C C . SER A 1 99 ? -7.468 5.296 10.989 1.00 98.00 99 SER A C 1
ATOM 771 O O . SER A 1 99 ? -7.550 5.800 12.107 1.00 98.00 99 SER A O 1
ATOM 773 N N . SER A 1 100 ? -8.165 4.210 10.649 1.00 97.12 100 SER A N 1
ATOM 774 C CA . SER A 1 100 ? -9.073 3.518 11.564 1.00 97.12 100 SER A CA 1
ATOM 775 C C . SER A 1 100 ? -8.337 2.944 12.773 1.00 97.12 100 SER A C 1
ATOM 777 O O . SER A 1 100 ? -8.802 3.104 13.901 1.00 97.12 100 SER A O 1
ATOM 779 N N . LEU A 1 101 ? -7.163 2.332 12.569 1.00 96.12 101 LEU A N 1
ATOM 780 C CA . LEU A 1 101 ? -6.325 1.853 13.668 1.00 96.12 101 LEU A CA 1
ATOM 781 C C . LEU A 1 101 ?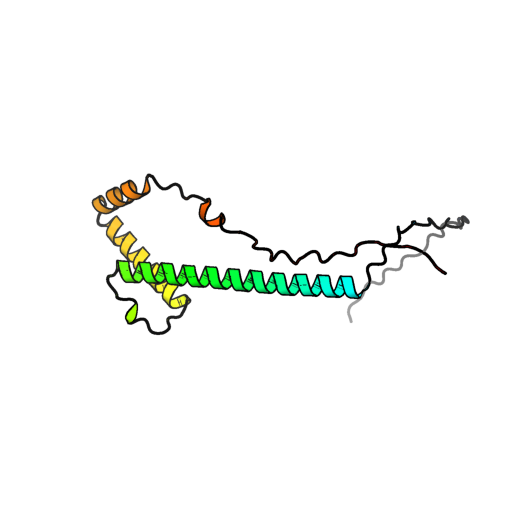 -5.920 3.004 14.593 1.00 96.12 101 LEU A C 1
ATOM 783 O O . LEU A 1 101 ? -6.003 2.868 15.811 1.00 96.12 10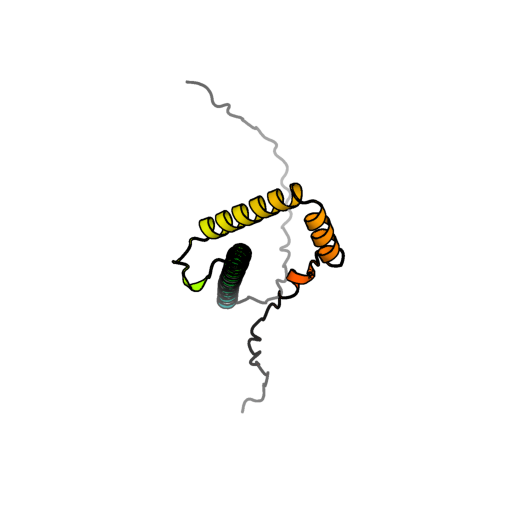1 LEU A O 1
ATOM 787 N N . HIS A 1 102 ? -5.492 4.136 14.034 1.00 96.19 102 HIS A N 1
ATOM 788 C CA . HIS A 1 102 ? -5.144 5.310 14.824 1.00 96.19 102 HIS A CA 1
ATOM 789 C C . HIS A 1 102 ? -6.328 5.781 15.680 1.00 96.19 102 HIS A C 1
ATOM 791 O O . HIS A 1 102 ? -6.154 5.975 16.882 1.00 96.19 102 HIS A O 1
ATOM 797 N N . SER A 1 103 ? -7.528 5.898 15.102 1.00 97.06 103 SER A N 1
ATOM 798 C CA . SER A 1 103 ? -8.739 6.266 15.848 1.00 97.06 103 SER A CA 1
ATOM 799 C C . SER A 1 103 ? -9.032 5.296 16.998 1.00 97.06 103 SER A C 1
ATOM 801 O O . SER A 1 103 ? -9.215 5.739 18.130 1.00 97.06 103 SER A O 1
ATOM 803 N N . LEU A 1 104 ? -8.955 3.981 16.759 1.00 96.44 104 LEU A N 1
ATOM 804 C CA . LEU A 1 104 ? -9.141 2.964 17.805 1.00 96.44 104 LEU A CA 1
ATOM 805 C C . LEU A 1 104 ? -8.125 3.097 18.948 1.00 96.44 104 LEU A C 1
ATOM 807 O O . LEU A 1 104 ? -8.467 2.905 20.112 1.00 96.44 104 LEU A O 1
ATOM 811 N N . LEU A 1 105 ? -6.869 3.421 18.637 1.00 95.94 105 LEU A N 1
ATOM 812 C CA . LEU A 1 105 ? -5.824 3.598 19.648 1.00 95.94 105 LEU A CA 1
ATOM 813 C C . LEU A 1 105 ? -5.988 4.896 20.448 1.00 95.94 105 LEU A C 1
ATOM 815 O O . LEU A 1 105 ? -5.592 4.943 21.612 1.00 95.94 105 LEU A O 1
ATOM 819 N N . VAL A 1 106 ? -6.555 5.942 19.844 1.00 95.56 106 VAL A N 1
ATOM 820 C CA . VAL A 1 106 ? -6.917 7.179 20.553 1.00 95.56 106 VAL A CA 1
ATOM 821 C C . VAL A 1 106 ? -8.061 6.917 21.531 1.00 95.56 106 VAL A C 1
ATOM 823 O O . VAL A 1 106 ? -8.004 7.373 22.670 1.00 95.56 106 VAL A O 1
ATOM 826 N N . GLU A 1 107 ? -9.065 6.142 21.118 1.00 96.62 107 GLU A N 1
ATOM 827 C CA . GLU A 1 107 ? -10.179 5.732 21.981 1.00 96.62 107 GLU A CA 1
ATOM 828 C C . GLU A 1 107 ? -9.732 4.786 23.108 1.00 96.62 107 GLU A C 1
ATOM 830 O O . GLU A 1 107 ? -10.307 4.794 24.198 1.00 96.62 107 GLU A O 1
ATOM 835 N N . ARG A 1 108 ? -8.695 3.973 22.862 1.00 96.06 108 ARG A N 1
ATOM 836 C CA . ARG A 1 108 ? -8.191 2.935 23.777 1.00 96.06 108 ARG A CA 1
ATOM 837 C C . ARG A 1 108 ? -6.717 3.173 24.143 1.00 96.06 108 ARG A C 1
ATOM 839 O O . ARG A 1 108 ? -5.822 2.507 23.604 1.00 96.06 108 ARG A O 1
ATOM 846 N N . PRO A 1 109 ? -6.427 4.101 25.077 1.00 93.44 109 PRO A N 1
ATOM 847 C CA . PRO A 1 109 ? -5.055 4.480 25.419 1.00 93.44 109 PRO A CA 1
ATOM 848 C C . PRO A 1 109 ? -4.240 3.332 26.038 1.00 93.44 109 PRO A C 1
ATOM 850 O O . PRO A 1 109 ? -3.018 3.296 25.901 1.00 93.44 109 PRO A O 1
ATOM 853 N N . ASP A 1 110 ? -4.896 2.354 26.663 1.00 95.31 110 ASP A N 1
ATOM 854 C CA . ASP A 1 110 ? -4.280 1.116 27.148 1.00 95.31 110 ASP A CA 1
ATOM 855 C C . ASP A 1 110 ? -3.621 0.318 26.010 1.00 95.31 110 ASP A C 1
ATOM 857 O O . ASP A 1 110 ? -2.484 -0.148 26.135 1.00 95.31 110 ASP A O 1
ATOM 861 N N . MET A 1 111 ? -4.298 0.202 24.864 1.00 94.69 111 MET A N 1
ATOM 862 C CA . MET A 1 111 ? -3.746 -0.443 23.672 1.00 94.69 111 MET A CA 1
ATOM 863 C C . MET A 1 111 ? -2.597 0.367 23.071 1.00 94.69 111 MET A C 1
ATOM 865 O O . MET A 1 111 ? -1.593 -0.214 22.655 1.00 94.69 111 MET A O 1
ATOM 869 N N . MET A 1 112 ? -2.716 1.696 23.060 1.00 94.31 112 MET A N 1
ATOM 870 C CA . MET A 1 112 ? -1.661 2.597 22.592 1.00 94.31 112 MET A CA 1
ATOM 871 C C . MET A 1 112 ? -0.368 2.432 23.406 1.00 94.31 112 MET A C 1
ATOM 873 O O . MET A 1 112 ? 0.714 2.329 22.828 1.00 94.31 112 MET A O 1
ATOM 877 N N . GLU A 1 113 ? -0.451 2.352 24.735 1.00 93.38 113 GLU A N 1
ATOM 878 C CA . GLU A 1 113 ? 0.730 2.144 25.583 1.00 93.38 113 GLU A CA 1
ATOM 879 C C . GLU A 1 113 ? 1.379 0.774 25.356 1.00 93.38 113 GLU A C 1
ATOM 881 O O . GLU A 1 113 ? 2.606 0.674 25.255 1.00 93.38 113 GLU A O 1
ATOM 886 N N . ARG A 1 114 ? 0.573 -0.280 25.170 1.00 92.69 114 ARG A N 1
ATOM 887 C CA . ARG A 1 114 ? 1.085 -1.605 24.784 1.00 92.69 114 ARG A CA 1
ATOM 888 C C . ARG A 1 114 ? 1.805 -1.557 23.439 1.00 92.69 114 ARG A C 1
ATOM 890 O O . ARG A 1 114 ? 2.900 -2.102 23.314 1.00 92.69 114 ARG A O 1
ATOM 897 N N . LEU A 1 115 ? 1.233 -0.863 22.455 1.00 91.19 115 LEU A N 1
ATOM 898 C CA . LEU A 1 115 ? 1.853 -0.690 21.146 1.00 91.19 115 LEU A CA 1
ATOM 899 C C . LEU A 1 115 ? 3.190 0.055 21.258 1.00 91.19 115 LEU A C 1
ATOM 901 O O . LEU A 1 115 ? 4.191 -0.400 20.702 1.00 91.19 115 LEU A O 1
ATOM 905 N N . LYS A 1 116 ? 3.250 1.153 22.021 1.00 90.50 116 LYS A N 1
ATOM 906 C CA . LYS A 1 116 ? 4.499 1.889 22.286 1.00 90.50 116 LYS A CA 1
ATOM 907 C C . LYS A 1 116 ? 5.551 1.003 22.953 1.00 90.50 116 LYS A C 1
ATOM 909 O O . LYS A 1 116 ? 6.722 1.078 22.586 1.00 90.50 116 LYS A O 1
ATOM 914 N N . ALA A 1 117 ? 5.155 0.152 23.900 1.00 90.38 117 ALA A N 1
ATOM 915 C CA . ALA A 1 117 ? 6.063 -0.788 24.555 1.00 90.38 117 ALA A CA 1
ATOM 916 C C . ALA A 1 117 ? 6.674 -1.790 23.560 1.00 90.38 117 ALA A C 1
ATOM 918 O O . ALA A 1 117 ? 7.881 -2.019 23.606 1.00 90.38 117 ALA A O 1
ATOM 919 N N . CYS A 1 118 ? 5.888 -2.301 22.605 1.00 86.44 118 CYS A N 1
ATOM 920 C CA . CYS A 1 118 ? 6.386 -3.176 21.538 1.00 86.44 118 CYS A CA 1
ATOM 921 C C . CYS A 1 118 ? 7.406 -2.488 20.609 1.00 86.44 118 CYS A C 1
ATOM 923 O O . CYS A 1 118 ? 8.288 -3.155 20.074 1.00 86.44 118 CYS A O 1
ATOM 925 N N . HIS A 1 119 ? 7.320 -1.165 20.431 1.00 77.50 119 HIS A N 1
ATOM 926 C CA . HIS A 1 119 ? 8.177 -0.406 19.508 1.00 77.50 119 HIS A CA 1
ATOM 927 C C . HIS A 1 119 ? 9.373 0.284 20.183 1.00 77.50 119 HIS A C 1
ATOM 929 O O . HIS A 1 119 ? 10.278 0.751 19.494 1.00 77.50 119 HIS A O 1
ATOM 935 N N . ARG A 1 120 ? 9.441 0.307 21.522 1.00 68.38 120 ARG A N 1
ATOM 936 C CA . ARG A 1 120 ? 10.513 0.970 22.292 1.00 68.38 120 ARG A CA 1
ATOM 937 C C . ARG A 1 120 ? 11.914 0.364 22.060 1.00 68.38 120 ARG A C 1
ATOM 939 O O . ARG A 1 120 ? 12.905 1.005 22.390 1.00 68.38 120 ARG A O 1
ATOM 946 N N . GLY A 1 121 ? 12.006 -0.831 21.464 1.00 63.16 121 GLY A N 1
ATOM 947 C CA . GLY A 1 121 ? 13.265 -1.480 21.057 1.00 63.16 121 GLY A CA 1
ATOM 948 C C . GLY A 1 121 ? 13.631 -1.344 19.570 1.00 63.16 121 GLY A C 1
ATOM 949 O O . GLY A 1 121 ? 14.711 -1.770 19.165 1.00 63.16 121 GLY A O 1
ATOM 950 N N . GLY A 1 122 ? 12.757 -0.765 18.743 1.00 56.66 122 GLY A N 1
ATOM 951 C CA . GLY A 1 122 ? 12.964 -0.625 17.304 1.00 56.66 122 GLY A CA 1
ATOM 952 C C . GLY A 1 122 ? 13.419 0.782 16.948 1.00 56.66 122 GLY A C 1
ATOM 953 O O . GLY A 1 122 ? 12.600 1.632 16.614 1.00 56.66 122 GLY A O 1
ATOM 954 N N . SER A 1 123 ? 14.729 1.043 16.975 1.00 51.97 123 SER A N 1
ATOM 955 C CA . SER A 1 123 ? 15.259 2.178 16.213 1.00 51.97 123 SER A CA 1
ATOM 956 C C . SER A 1 123 ? 14.804 2.009 14.760 1.00 51.97 123 SER A C 1
ATOM 958 O O . SER A 1 123 ? 14.893 0.899 14.224 1.00 51.97 123 SER A O 1
ATOM 960 N N . VAL A 1 124 ? 14.311 3.080 14.127 1.00 53.31 124 VAL A N 1
ATOM 961 C CA . VAL A 1 124 ? 14.094 3.142 12.674 1.00 53.31 124 VAL A CA 1
ATOM 962 C C . VAL A 1 124 ? 15.467 2.980 12.029 1.00 53.31 124 VAL A C 1
ATOM 964 O O . VAL A 1 124 ? 16.168 3.941 11.717 1.00 53.31 124 VAL A O 1
ATOM 967 N N . THR A 1 125 ? 15.922 1.734 11.925 1.00 47.03 125 THR A N 1
ATOM 968 C CA . THR A 1 125 ? 17.220 1.437 11.361 1.00 47.03 125 THR A CA 1
ATOM 969 C C . THR A 1 125 ? 17.108 1.727 9.875 1.00 47.03 125 THR A C 1
ATOM 971 O O . THR A 1 125 ? 16.417 1.049 9.116 1.00 47.03 125 THR A O 1
ATOM 974 N N . SER A 1 126 ? 17.884 2.716 9.444 1.00 48.03 126 SER A N 1
ATOM 975 C CA . SER A 1 126 ? 18.311 2.979 8.064 1.00 48.03 126 SER A CA 1
ATOM 976 C C . SER A 1 126 ? 19.035 1.766 7.414 1.00 48.03 126 SER A C 1
ATOM 978 O O . SER A 1 126 ? 19.800 1.883 6.462 1.00 48.03 126 SER A O 1
ATOM 980 N N . ALA A 1 127 ? 18.829 0.552 7.936 1.00 46.12 127 ALA A N 1
ATOM 981 C CA . ALA A 1 127 ? 19.398 -0.701 7.469 1.00 46.12 127 ALA A CA 1
ATOM 982 C C . ALA A 1 127 ? 18.647 -1.279 6.259 1.00 46.12 127 ALA A C 1
ATOM 984 O O . ALA A 1 127 ? 19.209 -2.117 5.558 1.00 46.12 127 ALA A O 1
ATOM 985 N N . VAL A 1 128 ? 17.433 -0.804 5.946 1.00 48.66 128 VAL A N 1
ATOM 986 C CA . VAL A 1 128 ? 16.686 -1.227 4.741 1.00 48.66 128 VAL A CA 1
ATOM 987 C C . VAL A 1 128 ? 17.427 -0.856 3.440 1.00 48.66 128 VAL A C 1
ATOM 989 O O . VAL A 1 128 ? 17.205 -1.469 2.398 1.00 48.66 128 VAL A O 1
ATOM 992 N N . CYS A 1 129 ? 18.399 0.060 3.501 1.00 44.78 129 CYS A N 1
ATOM 993 C CA . CYS A 1 129 ? 19.272 0.399 2.375 1.00 44.78 129 CYS A CA 1
ATOM 994 C C . CYS A 1 129 ? 20.461 -0.563 2.169 1.00 44.78 129 CYS A C 1
ATOM 996 O O . CYS A 1 129 ? 21.206 -0.385 1.207 1.00 44.78 129 CYS A O 1
ATOM 998 N N . ARG A 1 130 ? 20.678 -1.581 3.019 1.00 47.62 130 ARG A N 1
ATOM 999 C CA . ARG A 1 130 ? 21.887 -2.433 2.943 1.00 47.62 130 ARG A CA 1
ATOM 1000 C C . ARG A 1 130 ? 21.932 -3.396 1.752 1.00 47.62 130 ARG A C 1
ATOM 1002 O O . ARG A 1 130 ? 23.013 -3.845 1.397 1.00 47.62 130 ARG A O 1
ATOM 1009 N N . ASN A 1 131 ? 20.817 -3.623 1.055 1.00 47.16 131 ASN A N 1
ATOM 1010 C CA . ASN A 1 131 ? 20.767 -4.540 -0.096 1.00 47.16 131 ASN A CA 1
ATOM 1011 C C . ASN A 1 131 ? 20.873 -3.812 -1.451 1.00 47.16 131 ASN A C 1
ATOM 1013 O O . ASN A 1 131 ? 20.248 -4.200 -2.447 1.00 47.16 131 ASN A O 1
ATOM 1017 N N . ILE A 1 132 ? 21.652 -2.727 -1.504 1.00 55.31 132 ILE A N 1
ATOM 1018 C CA . ILE A 1 132 ? 22.195 -2.202 -2.764 1.00 55.31 132 ILE A CA 1
ATOM 1019 C C . ILE A 1 132 ? 23.494 -2.968 -3.050 1.00 55.31 132 ILE A C 1
ATOM 1021 O O . ILE A 1 132 ? 24.568 -2.385 -3.174 1.00 55.31 132 ILE A O 1
ATOM 1025 N N . THR A 1 133 ? 23.431 -4.297 -3.140 1.00 48.31 133 THR A N 1
ATOM 1026 C CA . THR A 1 133 ? 24.456 -5.007 -3.896 1.00 48.31 133 THR A CA 1
ATOM 1027 C C . THR A 1 133 ? 24.243 -4.622 -5.352 1.00 48.31 133 THR A C 1
ATOM 1029 O O . THR A 1 133 ? 23.275 -5.005 -6.010 1.00 48.31 133 THR A O 1
ATOM 1032 N N . CYS A 1 134 ? 25.126 -3.754 -5.846 1.00 46.38 134 CYS A N 1
ATOM 1033 C CA . CYS A 1 134 ? 25.411 -3.684 -7.267 1.00 46.38 134 CYS A CA 1
ATOM 1034 C C . CYS A 1 134 ? 26.015 -5.036 -7.651 1.00 46.38 134 CYS A C 1
ATOM 1036 O O . CYS A 1 134 ? 27.239 -5.152 -7.722 1.00 46.38 134 CYS A O 1
ATOM 1038 N N . ASP A 1 135 ? 25.174 -6.041 -7.891 1.00 43.38 135 ASP A N 1
ATOM 1039 C CA . ASP A 1 135 ? 25.591 -7.273 -8.551 1.00 43.38 135 ASP A CA 1
ATOM 1040 C C . ASP A 1 135 ? 25.944 -6.897 -9.988 1.00 43.38 135 ASP A C 1
ATOM 1042 O O . ASP A 1 135 ? 25.134 -6.894 -10.915 1.00 43.38 135 ASP A O 1
ATOM 1046 N N . SER A 1 136 ? 27.177 -6.429 -10.139 1.00 46.62 136 SER A N 1
ATOM 1047 C CA . SER A 1 136 ? 27.805 -6.245 -11.428 1.00 46.62 136 SER A CA 1
ATOM 1048 C C . SER A 1 136 ? 28.082 -7.652 -11.938 1.00 46.62 136 SER A C 1
ATOM 1050 O O . SER A 1 136 ? 28.826 -8.374 -11.274 1.00 46.62 136 SER A O 1
ATOM 1052 N N . PRO A 1 137 ? 27.536 -8.081 -13.086 1.00 49.38 137 PRO A N 1
ATOM 1053 C CA . PRO A 1 137 ? 28.050 -9.281 -13.710 1.00 49.38 137 PRO A CA 1
ATOM 1054 C C . PRO A 1 137 ? 29.509 -8.993 -14.070 1.00 49.38 137 PRO A C 1
ATOM 1056 O O . PRO A 1 137 ? 29.795 -8.131 -14.907 1.00 49.38 137 PRO A O 1
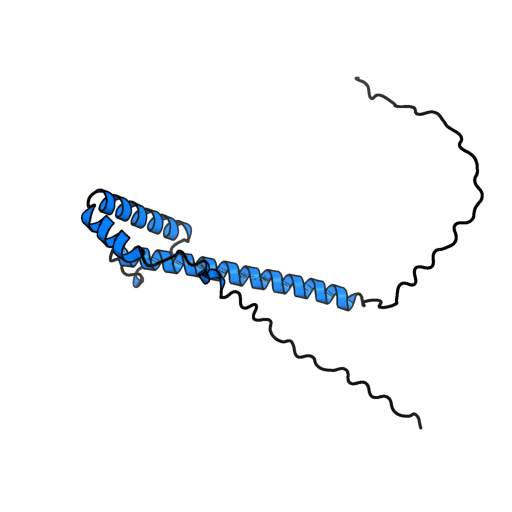ATOM 1059 N N . THR A 1 138 ? 30.425 -9.676 -13.380 1.00 47.16 138 THR A N 1
ATOM 1060 C CA . THR A 1 138 ? 31.838 -9.797 -13.737 1.00 47.16 138 THR A CA 1
ATOM 1061 C C . THR A 1 138 ? 31.894 -10.249 -15.187 1.00 47.16 138 THR A C 1
ATOM 1063 O O . THR A 1 138 ? 31.797 -11.434 -15.497 1.00 47.16 138 THR A O 1
ATOM 1066 N N . THR A 1 139 ? 31.992 -9.290 -16.105 1.00 46.69 139 THR A N 1
ATOM 1067 C CA . THR A 1 139 ? 32.296 -9.594 -17.495 1.00 46.69 139 THR A CA 1
ATOM 1068 C C . THR A 1 139 ? 33.762 -9.969 -17.500 1.00 46.69 139 THR A C 1
ATOM 1070 O O . THR A 1 139 ? 34.638 -9.122 -17.329 1.00 46.69 139 THR A O 1
ATOM 1073 N N . SER A 1 140 ? 33.973 -11.279 -17.578 1.00 46.16 140 SER A N 1
ATOM 1074 C CA . SER A 1 140 ? 35.242 -11.955 -17.776 1.00 46.16 140 SER A CA 1
ATOM 1075 C C . SER A 1 140 ? 36.192 -11.112 -18.626 1.00 46.16 140 SER A C 1
ATOM 1077 O O . SER A 1 140 ? 35.905 -10.765 -19.773 1.00 46.16 140 SER A O 1
ATOM 1079 N N . ARG A 1 141 ? 37.330 -10.761 -18.028 1.00 51.75 141 ARG A N 1
ATOM 1080 C CA . ARG A 1 141 ? 38.475 -10.147 -18.693 1.00 51.75 14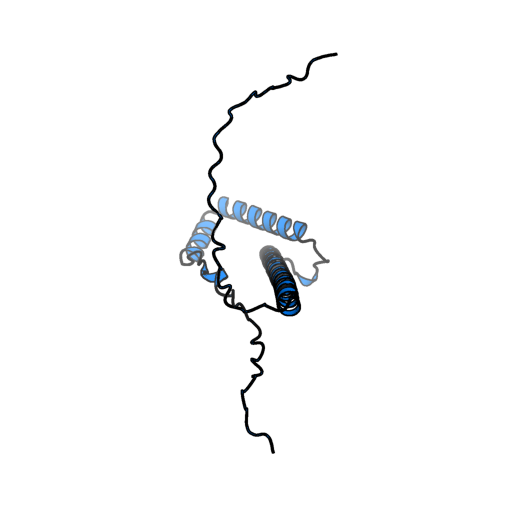1 ARG A CA 1
ATOM 1081 C C . ARG A 1 141 ? 39.141 -11.235 -19.538 1.00 51.75 141 ARG A C 1
ATOM 1083 O O . ARG A 1 141 ? 40.113 -11.844 -19.106 1.00 51.75 141 ARG A O 1
ATOM 1090 N N . SER A 1 142 ? 38.598 -11.503 -20.725 1.00 45.94 142 SER A N 1
ATOM 1091 C CA . SER A 1 142 ? 39.281 -12.305 -21.742 1.00 45.94 142 SER A CA 1
ATOM 1092 C C . SER A 1 142 ? 40.501 -11.518 -22.226 1.00 45.94 142 SER A C 1
ATOM 1094 O O . SER A 1 142 ? 40.369 -10.410 -22.748 1.00 45.94 142 SER A O 1
ATOM 1096 N N . GLY A 1 143 ? 41.686 -12.050 -21.932 1.00 40.59 143 GLY A N 1
ATOM 1097 C CA . GLY A 1 143 ? 42.964 -11.364 -22.063 1.00 40.59 143 GLY A CA 1
ATOM 1098 C C . GLY A 1 143 ? 43.437 -11.171 -23.501 1.00 40.59 143 GLY A C 1
ATOM 1099 O O . GLY A 1 143 ? 43.319 -12.063 -24.331 1.00 40.59 143 GLY A O 1
ATOM 1100 N N . CYS A 1 144 ? 44.086 -10.035 -23.746 1.00 38.28 144 CYS A N 1
ATOM 1101 C CA . CYS A 1 144 ? 45.129 -9.953 -24.760 1.00 38.28 144 CYS A CA 1
ATOM 1102 C C . CYS A 1 144 ? 46.452 -10.228 -24.045 1.00 38.28 144 CYS A C 1
ATOM 1104 O O . CYS A 1 144 ? 47.007 -9.339 -23.398 1.00 38.28 144 CYS A O 1
ATOM 1106 N N . ARG A 1 145 ? 46.906 -11.485 -24.087 1.00 38.88 145 ARG A N 1
ATOM 1107 C CA . ARG A 1 145 ? 48.296 -11.817 -23.781 1.00 38.88 145 ARG A CA 1
ATOM 1108 C C . ARG A 1 145 ? 49.132 -11.409 -24.987 1.00 38.88 145 ARG A C 1
ATOM 1110 O O . ARG A 1 145 ? 48.904 -11.868 -26.099 1.00 38.88 145 ARG A O 1
ATOM 1117 N N . GLU A 1 146 ? 50.062 -10.515 -24.719 1.00 46.19 146 GLU A N 1
ATOM 1118 C CA . GLU A 1 146 ? 51.198 -10.173 -25.555 1.00 46.19 146 GLU A CA 1
ATOM 1119 C C . GLU A 1 146 ? 52.066 -11.419 -25.769 1.00 46.19 146 GLU A C 1
ATOM 1121 O O . GLU A 1 146 ? 52.416 -12.118 -24.816 1.00 46.19 146 GLU A O 1
ATOM 1126 N N . SER A 1 147 ? 52.373 -11.737 -27.022 1.00 41.81 147 SER A N 1
ATOM 1127 C CA . SER A 1 147 ? 53.437 -12.669 -27.399 1.00 41.81 147 SER A CA 1
ATOM 1128 C C . SER A 1 147 ? 53.895 -12.287 -28.801 1.00 41.81 147 SER A C 1
ATOM 1130 O O . SER A 1 147 ? 53.319 -12.714 -29.797 1.00 41.81 147 SER A O 1
ATOM 1132 N N . GLY A 1 148 ? 54.904 -11.420 -28.871 1.00 43.69 148 GLY A N 1
ATOM 1133 C CA . GLY A 1 148 ? 55.803 -11.423 -30.017 1.00 43.69 148 GLY A CA 1
ATOM 1134 C C . GLY A 1 148 ? 56.714 -12.642 -29.922 1.00 43.69 148 GLY A C 1
ATOM 1135 O O . GLY A 1 148 ? 57.051 -13.014 -28.807 1.00 43.69 148 GLY A O 1
ATOM 1136 N N . VAL A 1 149 ? 57.076 -13.238 -31.063 1.00 41.81 149 VAL A N 1
ATOM 1137 C CA . VAL A 1 149 ? 58.381 -13.862 -31.363 1.00 41.81 149 VAL A CA 1
ATOM 1138 C C . VAL A 1 149 ? 58.426 -14.212 -32.869 1.00 41.81 149 VAL A C 1
ATOM 1140 O O . VAL A 1 149 ? 57.578 -14.948 -33.359 1.00 41.81 149 VAL A O 1
ATOM 1143 N N . TYR A 1 150 ? 59.463 -13.664 -33.519 1.00 40.19 150 TYR A N 1
ATOM 1144 C CA . TYR A 1 150 ? 60.271 -14.115 -34.673 1.00 40.19 150 TYR A CA 1
ATOM 1145 C C . TYR A 1 150 ? 59.675 -14.302 -36.088 1.00 40.19 150 TYR A C 1
ATOM 1147 O O . TYR A 1 150 ? 58.652 -14.941 -36.306 1.00 40.19 150 TYR A O 1
ATOM 1155 N N . VAL A 1 151 ? 60.412 -13.745 -37.055 1.00 43.97 151 VAL A N 1
ATOM 1156 C CA . VAL A 1 151 ? 60.252 -13.771 -38.525 1.00 43.97 151 VAL A CA 1
ATOM 1157 C C . VAL A 1 151 ? 61.441 -14.587 -39.091 1.00 43.97 151 VAL A C 1
ATOM 1159 O O . VAL A 1 151 ? 62.472 -14.585 -38.421 1.00 43.97 151 VAL A O 1
ATOM 1162 N N . PRO A 1 152 ? 61.295 -15.292 -40.239 1.00 61.41 152 PRO A N 1
ATOM 1163 C CA . PRO A 1 152 ? 61.944 -16.577 -40.555 1.00 61.41 152 PRO A CA 1
ATOM 1164 C C . PRO A 1 152 ? 63.467 -16.661 -40.480 1.00 61.41 152 PRO A C 1
ATOM 1166 O O . PRO A 1 152 ? 64.142 -15.702 -40.915 1.00 61.41 152 PRO A O 1
#

Secondary structure (DSSP, 8-state):
----------------------------------HHHHHHHHHHHHHHHHHHHHHHHHHHHHHHHHHHHHHHHHTT--GGG--S--HHHHHHHHHHHHHHHHHHHHH-HHHHHHHHHHHTT----GGGGGG---------------------

pLDDT: mean 72.02, std 23.45, range [37.06, 98.38]

Organism: Taenia asiatica (NCBI:txid60517)

Foldseek 3Di:
DDDDDDDDDDDDDDDDDDDDPDPPPPPPVDDPCPPVNVVVVVVVVVVVVVVVVVVVVVVVVVVLVVLLCVLCVLVVHDPVPDDPDDSVRSVVSSVVSVVVVVVVCVVPVVVVVVVCVVCVPDDPDPCVPVPPPPPDPPPDCPDDDDDDDDDD

InterPro domains:
  IPR011598 Myc-type, basic helix-loop-helix (bHLH) domain [PS50888] (44-101)
  IPR036638 Helix-loop-helix DNA-binding domain superfamily [G3DSA:4.10.280.10] (37-103)
  IPR036638 Helix-loop-helix DNA-binding domain superfamily [SSF47459] (43-120)